Protein AF-A0ABD4Q9J4-F1 (afdb_monomer_lite)

InterPro domains:
  IPR010368 Control of competence regulator ComK, YlbF/YmcA [PF06133] (1-87)
  IPR023378 YheA/YmcA-like domain superfamily [G3DSA:1.20.1500.10] (1-87)
  IPR023378 YheA/YmcA-like domain superfamily [SSF158622] (1-87)
  IPR052767 Bacterial community development regulator [PTHR38448] (1-87)

Secondary structure (DSSP, 8-state):
-TTSHHHHHHHHHHHHHHT-HHHHHHHHHHHHHHHHHHHHHHHGGGSTTHHHHHHHHHHHHHHHHTSHHHHHHHHHHHHHHHHHHT-

Organism: Mycobacterium tuberculosis (NCBI:txid1773)

Sequence (87 aa):
IVQSDIYVSYRRAKMQLDADDEASLLYQAFLKVKDKYDDVMRFGKYHPDYKDIMLETRKRKRAYEMLPVVMEYKAKEVALQNLIDEV

Radius of gyration: 16.77 Å; chains: 1; bounding box: 38×22×44 Å

pLDDT: mean 95.26, std 4.46, range [75.31, 98.56]

Structure (mmCIF, N/CA/C/O backbone):
data_AF-A0ABD4Q9J4-F1
#
_entry.id   AF-A0ABD4Q9J4-F1
#
loop_
_atom_site.group_PDB
_atom_site.id
_atom_site.type_symbol
_atom_site.label_atom_id
_atom_site.label_alt_id
_atom_site.label_comp_id
_atom_site.label_asym_id
_atom_site.label_entity_id
_atom_site.label_seq_id
_atom_site.pdbx_PDB_ins_code
_atom_site.Cartn_x
_atom_site.Cartn_y
_atom_site.Cartn_z
_atom_site.occupancy
_atom_site.B_iso_or_equiv
_atom_site.auth_seq_id
_atom_site.auth_comp_id
_atom_site.auth_asym_id
_atom_site.auth_atom_id
_atom_site.pdbx_PDB_model_num
ATOM 1 N N . ILE A 1 1 ? -9.856 -6.019 23.925 1.00 76.69 1 ILE A N 1
ATOM 2 C CA . ILE A 1 1 ? -9.341 -5.618 22.589 1.00 76.69 1 ILE A CA 1
ATOM 3 C C . ILE A 1 1 ? -10.461 -5.516 21.546 1.00 76.69 1 ILE A C 1
ATOM 5 O O . ILE A 1 1 ? -10.685 -4.428 21.050 1.00 76.69 1 ILE A O 1
ATOM 9 N N . VAL A 1 2 ? -11.227 -6.575 21.247 1.00 75.31 2 VAL A N 1
ATOM 10 C CA . VAL A 1 2 ? -12.236 -6.565 20.151 1.00 75.31 2 VAL A CA 1
ATOM 11 C C . VAL A 1 2 ? -13.401 -5.573 20.351 1.00 75.31 2 VAL A C 1
ATOM 13 O O . VAL A 1 2 ? -13.985 -5.105 19.382 1.00 75.31 2 VAL A O 1
ATOM 16 N N . GLN A 1 3 ? -13.739 -5.218 21.592 1.00 79.94 3 GLN A N 1
ATOM 17 C CA . GLN A 1 3 ? -14.778 -4.221 21.897 1.00 79.94 3 GLN A CA 1
ATOM 18 C C . GLN A 1 3 ? -14.230 -2.792 22.063 1.00 79.94 3 GLN A C 1
ATOM 20 O O . GLN A 1 3 ? -14.985 -1.904 22.441 1.00 79.94 3 GLN A O 1
ATOM 25 N N . SER A 1 4 ? -12.932 -2.554 21.833 1.00 89.88 4 SER A N 1
ATOM 26 C CA . SER A 1 4 ? -12.361 -1.212 21.983 1.00 89.88 4 SER A CA 1
ATOM 27 C C . SER A 1 4 ? -12.728 -0.309 20.804 1.00 89.88 4 SER A C 1
ATOM 29 O O . SER A 1 4 ? -12.836 -0.762 19.660 1.00 89.88 4 SER A O 1
ATOM 31 N N . ASP A 1 5 ? -12.823 0.996 21.061 1.00 92.25 5 ASP A N 1
ATOM 32 C CA . ASP A 1 5 ? -13.024 2.007 20.014 1.00 92.25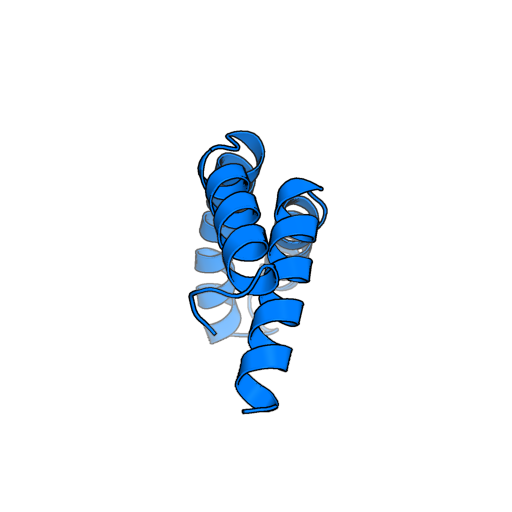 5 ASP A CA 1
ATOM 33 C C . ASP A 1 5 ? -11.905 1.985 18.960 1.00 92.25 5 ASP A C 1
ATOM 35 O O . ASP A 1 5 ? -12.135 2.281 17.782 1.00 92.25 5 ASP A O 1
ATOM 39 N N . ILE A 1 6 ? -10.698 1.572 19.363 1.00 93.12 6 ILE A N 1
ATOM 40 C CA . ILE A 1 6 ? -9.541 1.392 18.480 1.00 93.12 6 ILE A CA 1
ATOM 41 C C . ILE A 1 6 ? -9.817 0.276 17.466 1.00 93.12 6 ILE A C 1
ATOM 43 O O . ILE A 1 6 ? -9.642 0.484 16.264 1.00 93.12 6 ILE A O 1
ATOM 47 N N . TYR A 1 7 ? -10.320 -0.878 17.919 1.00 94.81 7 TYR A N 1
ATOM 48 C CA . TYR A 1 7 ? -10.665 -1.987 17.029 1.00 94.81 7 TYR A CA 1
ATOM 49 C C . TYR A 1 7 ? -11.798 -1.613 16.062 1.00 94.81 7 TYR A C 1
ATOM 51 O O . TYR A 1 7 ? -11.711 -1.897 14.865 1.00 94.81 7 TYR A O 1
ATOM 59 N N . VAL A 1 8 ? -12.841 -0.927 16.545 1.00 96.00 8 VAL A N 1
ATOM 60 C CA . VAL A 1 8 ? -13.954 -0.468 15.693 1.00 96.00 8 VAL A CA 1
ATOM 61 C C . VAL A 1 8 ? -13.467 0.530 14.638 1.00 96.00 8 VAL A C 1
ATOM 63 O O . VAL A 1 8 ? -13.843 0.423 13.469 1.00 96.00 8 VAL A O 1
ATOM 66 N N . SER A 1 9 ? -12.596 1.467 15.021 1.00 96.31 9 SER A N 1
ATOM 67 C CA . SER A 1 9 ? -12.010 2.451 14.102 1.00 96.31 9 SER A CA 1
ATOM 68 C C . SER A 1 9 ? -11.149 1.789 13.026 1.00 96.31 9 SER A C 1
ATOM 70 O O . SER A 1 9 ? -11.291 2.116 11.850 1.00 96.31 9 SER A O 1
ATOM 72 N N . TYR A 1 10 ? -10.318 0.812 13.401 1.00 97.62 10 TYR A N 1
ATOM 73 C CA . TYR A 1 10 ? -9.554 -0.002 12.452 1.00 97.62 10 TYR A CA 1
ATOM 74 C C . TYR A 1 10 ? -10.466 -0.729 11.458 1.00 97.62 10 TYR A C 1
ATOM 76 O O . TYR A 1 10 ? -10.251 -0.659 10.248 1.00 97.62 10 TYR A O 1
ATOM 84 N N . ARG A 1 11 ? -11.527 -1.384 11.947 1.00 97.50 11 ARG A N 1
ATOM 85 C CA . ARG A 1 11 ? -12.473 -2.113 11.090 1.00 97.50 11 ARG A CA 1
ATOM 86 C C . ARG A 1 11 ? -13.168 -1.202 10.083 1.00 97.50 11 ARG A C 1
ATOM 88 O O . ARG A 1 11 ? -13.324 -1.607 8.936 1.00 97.50 11 ARG A O 1
ATOM 95 N N . ARG A 1 12 ? -13.556 0.012 10.487 1.00 97.81 12 ARG A N 1
ATOM 96 C CA . ARG A 1 12 ? -14.158 1.005 9.582 1.00 97.81 12 ARG A CA 1
ATOM 97 C C . ARG A 1 12 ? -13.176 1.467 8.509 1.00 97.81 12 ARG A C 1
ATOM 99 O O . ARG A 1 12 ? -13.529 1.417 7.337 1.00 97.81 12 ARG A O 1
ATOM 106 N N . ALA A 1 13 ? -11.952 1.827 8.896 1.00 98.25 13 ALA A N 1
ATOM 107 C CA . ALA A 1 13 ? -10.920 2.241 7.945 1.00 98.25 13 ALA A CA 1
ATOM 108 C C . ALA A 1 13 ? -10.579 1.119 6.948 1.00 98.25 13 ALA A C 1
ATOM 110 O O . ALA A 1 13 ? -10.403 1.372 5.761 1.00 98.25 13 ALA A O 1
ATOM 111 N N . LYS A 1 14 ? -10.572 -0.142 7.405 1.00 98.31 14 LYS A N 1
ATOM 112 C CA . LYS A 1 14 ? -10.406 -1.308 6.527 1.00 98.31 14 LYS A CA 1
ATOM 113 C C . LYS A 1 14 ? -11.530 -1.425 5.501 1.00 98.31 14 LYS A C 1
ATOM 115 O O . LYS A 1 14 ? -11.257 -1.577 4.321 1.00 98.31 14 LYS A O 1
ATOM 120 N N . MET A 1 15 ? -12.785 -1.318 5.939 1.00 98.31 15 MET A N 1
ATOM 121 C CA . MET A 1 15 ? -13.935 -1.384 5.030 1.00 98.31 15 MET A CA 1
ATOM 122 C C . MET A 1 15 ? -13.933 -0.250 3.999 1.00 98.31 15 MET A C 1
ATOM 124 O O . MET A 1 15 ? -14.351 -0.468 2.869 1.00 98.31 15 MET A O 1
ATOM 128 N N . GLN A 1 16 ? -13.475 0.945 4.383 1.00 98.31 16 GLN A N 1
ATOM 129 C CA . GLN A 1 16 ? -13.322 2.072 3.460 1.00 98.31 16 GLN A CA 1
ATOM 130 C C . GLN A 1 16 ? -12.230 1.803 2.426 1.00 98.31 16 GLN A C 1
ATOM 132 O O . GLN A 1 16 ? -12.470 2.017 1.246 1.00 98.31 16 GLN A O 1
ATOM 137 N N . LEU A 1 17 ? -11.074 1.284 2.851 1.00 98.44 17 LEU A N 1
ATOM 138 C CA . LEU A 1 17 ? -9.998 0.891 1.941 1.00 98.44 17 LEU A CA 1
ATOM 139 C C . LEU A 1 17 ? -10.445 -0.200 0.959 1.00 98.44 17 LEU A C 1
ATOM 141 O O . LEU A 1 17 ? -10.176 -0.093 -0.232 1.00 98.44 17 LEU A O 1
ATOM 145 N N . ASP A 1 18 ? -11.145 -1.224 1.449 1.00 97.50 18 ASP A N 1
ATOM 146 C CA . ASP A 1 18 ? -11.623 -2.342 0.627 1.00 97.50 18 ASP A CA 1
ATOM 147 C C . ASP A 1 18 ? -12.681 -1.905 -0.408 1.00 97.50 18 ASP A C 1
ATOM 149 O O . ASP A 1 18 ? -12.853 -2.569 -1.430 1.00 97.50 18 ASP A O 1
ATOM 153 N N . ALA A 1 19 ? -13.392 -0.802 -0.149 1.00 98.06 19 ALA A N 1
ATOM 154 C CA . ALA A 1 19 ? -14.410 -0.236 -1.034 1.00 98.06 19 ALA A CA 1
ATOM 155 C C . ALA A 1 19 ? -13.879 0.876 -1.962 1.00 98.06 19 ALA A C 1
ATOM 157 O O . ALA A 1 19 ? -14.652 1.423 -2.747 1.00 98.06 19 ALA A O 1
ATOM 158 N N . ASP A 1 20 ? -12.598 1.239 -1.861 1.00 98.44 20 ASP A N 1
ATOM 159 C CA . ASP A 1 20 ? -12.000 2.321 -2.641 1.00 98.44 20 ASP A CA 1
ATOM 160 C C . ASP A 1 20 ? -11.410 1.795 -3.962 1.00 98.44 20 ASP A C 1
ATOM 162 O O . ASP A 1 20 ? -10.406 1.072 -4.000 1.00 98.44 20 ASP A O 1
ATOM 166 N N . ASP A 1 21 ? -12.050 2.166 -5.073 1.00 98.25 21 ASP A N 1
ATOM 167 C CA . ASP A 1 21 ? -11.666 1.720 -6.415 1.00 98.25 21 ASP A CA 1
ATOM 168 C C . ASP A 1 21 ? -10.276 2.227 -6.835 1.00 98.25 21 ASP A C 1
ATOM 170 O O . ASP A 1 21 ? -9.543 1.522 -7.537 1.00 98.25 21 ASP A O 1
ATOM 174 N N . GLU A 1 22 ? -9.879 3.431 -6.405 1.00 98.06 22 GLU A N 1
ATOM 175 C CA . GLU A 1 22 ? -8.567 4.002 -6.725 1.00 98.06 22 GLU A CA 1
ATOM 176 C C . GLU A 1 22 ? -7.458 3.237 -5.996 1.00 98.06 22 GLU A C 1
ATOM 178 O O . GLU A 1 22 ? -6.455 2.849 -6.608 1.00 98.06 22 GLU A O 1
ATOM 183 N N . ALA A 1 23 ? -7.659 2.943 -4.712 1.00 98.25 23 ALA A N 1
ATOM 184 C CA . ALA A 1 23 ? -6.752 2.128 -3.921 1.00 98.25 23 ALA A CA 1
ATOM 185 C C . ALA A 1 23 ? -6.606 0.726 -4.512 1.00 98.25 23 ALA A C 1
ATOM 187 O O . ALA A 1 23 ? -5.477 0.255 -4.683 1.00 98.25 23 ALA A O 1
ATOM 188 N N . SER A 1 24 ? -7.717 0.095 -4.901 1.00 98.12 24 SER A N 1
ATOM 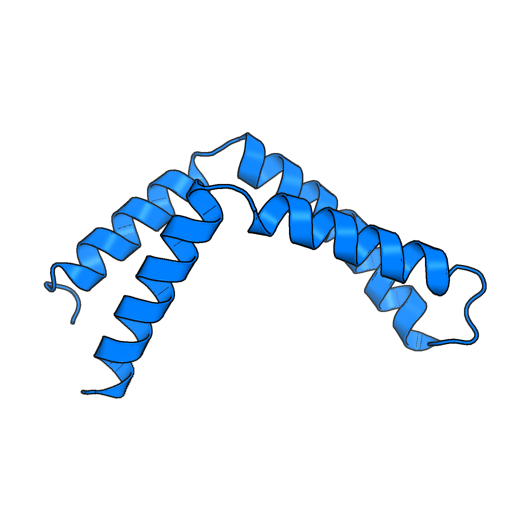189 C CA . SER A 1 24 ? -7.713 -1.200 -5.586 1.00 98.12 24 SER A CA 1
ATOM 190 C C . SER A 1 24 ? -6.910 -1.144 -6.890 1.00 98.12 24 SER A C 1
ATOM 192 O O . SER A 1 24 ? -5.996 -1.947 -7.102 1.00 98.12 24 SER A O 1
ATOM 194 N N . LEU A 1 25 ? -7.161 -0.144 -7.741 1.00 98.31 25 LEU A N 1
ATOM 195 C CA . LEU A 1 25 ? -6.459 0.027 -9.013 1.00 98.31 25 LEU A CA 1
ATOM 196 C C . LEU A 1 25 ? -4.947 0.230 -8.824 1.00 98.31 25 LEU A C 1
ATOM 198 O O . LEU A 1 25 ? -4.140 -0.421 -9.500 1.00 98.31 25 LEU A O 1
ATOM 202 N N . LEU A 1 26 ? -4.544 1.117 -7.909 1.00 98.25 26 LEU A N 1
ATOM 203 C CA . LEU A 1 26 ? -3.132 1.387 -7.634 1.00 98.25 26 LEU A CA 1
ATOM 204 C C . LEU A 1 26 ? -2.435 0.185 -6.996 1.00 98.25 26 LEU A C 1
ATOM 206 O O . LEU A 1 26 ? -1.282 -0.097 -7.336 1.00 98.25 26 LEU A O 1
ATOM 210 N N . TYR A 1 27 ? -3.129 -0.561 -6.136 1.00 97.69 27 TYR A N 1
ATOM 211 C CA . TYR A 1 27 ? -2.603 -1.789 -5.552 1.00 97.69 27 TYR A CA 1
ATOM 212 C C . TYR A 1 27 ? -2.357 -2.857 -6.622 1.00 97.69 27 TYR A C 1
ATOM 214 O O . TYR A 1 27 ? -1.266 -3.426 -6.687 1.00 97.69 27 TYR A O 1
ATOM 222 N N . GLN A 1 28 ? -3.305 -3.062 -7.542 1.00 97.62 28 GLN A N 1
ATOM 223 C CA . GLN A 1 28 ? -3.129 -3.981 -8.672 1.00 97.62 28 GLN A CA 1
ATOM 224 C C . GLN A 1 28 ? -1.980 -3.551 -9.594 1.00 97.62 28 GLN A C 1
ATOM 226 O O . GLN A 1 28 ? -1.203 -4.385 -10.064 1.00 97.62 28 GLN A O 1
ATOM 231 N N . ALA A 1 29 ? -1.825 -2.248 -9.841 1.00 96.31 29 ALA A N 1
ATOM 232 C CA . ALA A 1 29 ? -0.698 -1.727 -10.610 1.00 96.31 29 ALA A CA 1
ATOM 233 C C . ALA A 1 29 ? 0.646 -1.972 -9.904 1.00 96.31 29 ALA A C 1
ATOM 235 O O . ALA A 1 29 ? 1.632 -2.309 -10.560 1.00 96.31 29 ALA A O 1
ATOM 236 N N . PHE A 1 30 ? 0.690 -1.836 -8.577 1.00 97.56 30 PHE A N 1
ATOM 237 C CA . PHE A 1 30 ? 1.869 -2.152 -7.779 1.00 97.56 30 PHE A CA 1
ATOM 238 C C . PHE A 1 30 ? 2.215 -3.648 -7.828 1.00 97.56 30 PHE A C 1
ATOM 240 O O . PHE A 1 30 ? 3.373 -3.976 -8.088 1.00 97.56 30 PHE A O 1
ATOM 247 N N . LEU A 1 31 ? 1.237 -4.548 -7.664 1.00 95.94 31 LEU A N 1
ATOM 248 C CA . LEU A 1 31 ? 1.461 -6.000 -7.719 1.00 95.94 31 LEU A CA 1
ATOM 249 C C . LEU A 1 31 ? 2.066 -6.448 -9.057 1.00 95.94 31 LEU A C 1
ATOM 251 O O . LEU A 1 31 ? 3.054 -7.175 -9.067 1.00 95.94 31 LEU A O 1
ATOM 255 N N . LYS A 1 32 ? 1.574 -5.917 -10.183 1.00 95.06 32 LYS A N 1
ATOM 256 C CA . LYS A 1 32 ? 2.124 -6.222 -11.519 1.00 95.06 32 LYS A CA 1
ATOM 257 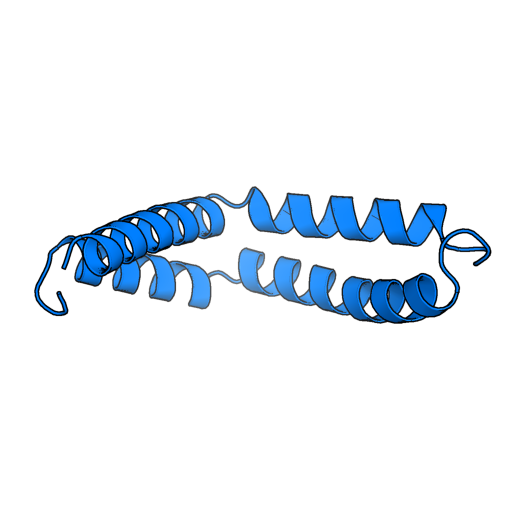C C . LYS A 1 32 ? 3.603 -5.861 -11.671 1.00 95.06 32 LYS A C 1
ATOM 259 O O . LYS A 1 32 ? 4.328 -6.501 -12.430 1.00 95.06 32 LYS A O 1
ATOM 264 N N . VAL A 1 33 ? 4.052 -4.794 -11.009 1.00 95.06 33 VAL A N 1
ATOM 265 C CA . VAL A 1 33 ? 5.464 -4.384 -11.034 1.00 95.06 33 VAL A CA 1
ATOM 266 C C . VAL A 1 33 ? 6.274 -5.169 -10.004 1.00 95.06 33 VAL A C 1
ATOM 268 O O . VAL A 1 33 ? 7.442 -5.457 -10.254 1.00 95.06 33 VAL A O 1
ATOM 271 N N . LYS A 1 34 ? 5.655 -5.570 -8.889 1.00 93.50 34 LYS A N 1
ATOM 272 C CA . LYS A 1 34 ? 6.286 -6.406 -7.867 1.00 93.50 34 LYS A CA 1
ATOM 273 C C . LYS A 1 34 ? 6.739 -7.757 -8.431 1.00 93.50 34 LYS A C 1
ATOM 275 O O . LYS A 1 34 ? 7.850 -8.170 -8.126 1.00 93.50 34 LYS A O 1
ATOM 280 N N . ASP A 1 35 ? 5.953 -8.393 -9.295 1.00 93.50 35 ASP A N 1
ATOM 281 C CA . ASP A 1 35 ? 6.355 -9.669 -9.911 1.00 93.50 35 ASP A CA 1
ATOM 282 C C . ASP A 1 35 ? 7.654 -9.515 -10.722 1.00 93.50 35 ASP A C 1
ATOM 284 O O . ASP A 1 35 ? 8.607 -10.275 -10.554 1.00 93.50 35 ASP A O 1
ATOM 288 N N . LYS A 1 36 ? 7.750 -8.444 -11.523 1.00 92.62 36 LYS A N 1
ATOM 289 C CA . LYS A 1 36 ? 8.976 -8.105 -12.270 1.00 92.62 36 LYS A CA 1
ATOM 290 C C . LYS A 1 36 ? 10.137 -7.753 -11.345 1.00 92.62 36 LYS A C 1
ATOM 292 O O . LYS A 1 36 ? 11.282 -8.087 -11.635 1.00 92.62 36 LYS A O 1
ATOM 297 N N . TYR A 1 37 ? 9.856 -7.048 -10.252 1.00 95.38 37 TYR A N 1
ATOM 298 C CA . TYR A 1 37 ? 10.846 -6.727 -9.230 1.00 95.38 37 TYR A CA 1
ATOM 299 C C . TYR A 1 37 ? 11.444 -7.994 -8.621 1.00 95.38 37 TYR A C 1
ATOM 301 O O . TYR A 1 37 ? 12.666 -8.092 -8.529 1.00 95.38 37 TYR A O 1
ATOM 309 N N . ASP A 1 38 ? 10.610 -8.969 -8.262 1.00 93.81 38 ASP A N 1
ATOM 310 C CA . ASP A 1 38 ? 11.060 -10.219 -7.655 1.00 93.81 38 ASP A CA 1
ATOM 311 C C . ASP A 1 38 ? 11.951 -11.018 -8.621 1.00 93.81 38 ASP A C 1
ATOM 313 O O . ASP A 1 38 ? 12.977 -11.555 -8.200 1.00 93.81 38 ASP A O 1
ATOM 317 N N . ASP A 1 39 ? 11.633 -11.026 -9.920 1.00 91.94 39 ASP A N 1
ATOM 318 C CA . ASP A 1 39 ? 12.466 -11.651 -10.957 1.00 91.94 39 ASP A CA 1
ATOM 319 C C . ASP A 1 39 ? 13.813 -10.940 -11.136 1.00 91.94 39 ASP A C 1
ATOM 321 O O . ASP A 1 39 ? 14.869 -11.578 -11.116 1.00 91.94 39 ASP A O 1
ATOM 325 N N . VAL A 1 40 ? 13.798 -9.609 -11.248 1.00 93.75 40 VAL A N 1
ATOM 326 C CA . VAL A 1 40 ? 15.014 -8.788 -11.350 1.00 93.75 40 VAL A CA 1
ATOM 327 C C . VAL A 1 40 ? 15.915 -8.976 -10.130 1.00 93.75 40 VAL A C 1
ATOM 329 O O . VAL A 1 40 ? 17.138 -9.076 -10.260 1.00 93.75 40 VAL A O 1
ATOM 332 N N . MET A 1 41 ? 15.329 -9.063 -8.937 1.00 92.56 41 MET A N 1
ATOM 333 C CA . MET A 1 41 ? 16.068 -9.214 -7.686 1.00 92.56 41 MET A CA 1
ATOM 334 C C . MET A 1 41 ? 16.787 -10.559 -7.556 1.00 92.56 41 MET A C 1
ATOM 336 O O . MET A 1 41 ? 17.763 -10.625 -6.810 1.00 92.56 41 MET A O 1
ATOM 340 N N . ARG A 1 42 ? 16.403 -11.596 -8.318 1.00 93.31 42 ARG A N 1
ATOM 341 C CA . ARG A 1 42 ? 17.158 -12.865 -8.381 1.00 93.31 42 ARG A CA 1
ATOM 342 C C . ARG A 1 42 ? 18.580 -12.665 -8.905 1.00 93.31 42 ARG A C 1
ATOM 344 O O . ARG A 1 42 ? 19.502 -13.332 -8.447 1.00 93.31 42 ARG A O 1
ATOM 351 N N . PHE A 1 43 ? 18.754 -11.737 -9.844 1.00 91.75 43 PHE A N 1
ATOM 352 C CA . PHE A 1 43 ? 20.051 -11.379 -10.431 1.00 91.75 43 PHE A CA 1
ATOM 353 C C . PHE A 1 43 ? 20.666 -10.140 -9.767 1.00 91.75 43 PHE A C 1
ATOM 355 O O . PHE A 1 43 ? 21.879 -9.912 -9.825 1.00 91.75 43 PHE A O 1
ATOM 362 N N . GLY A 1 44 ? 19.827 -9.321 -9.131 1.00 91.00 44 GLY A N 1
ATOM 363 C CA . GLY A 1 44 ? 20.226 -8.095 -8.461 1.00 91.00 44 GLY A CA 1
ATOM 364 C C . GLY A 1 44 ? 20.757 -7.053 -9.444 1.00 91.00 44 GLY A C 1
ATOM 365 O O . GLY A 1 44 ? 20.295 -6.929 -10.577 1.00 91.00 44 GLY A O 1
ATOM 366 N N . LYS A 1 45 ? 21.763 -6.289 -9.008 1.00 91.75 45 LYS A N 1
ATOM 367 C CA . LYS A 1 45 ? 22.289 -5.112 -9.725 1.00 91.75 45 LYS A CA 1
ATOM 368 C C . LYS A 1 45 ? 22.832 -5.374 -11.139 1.00 91.75 45 LYS A C 1
ATOM 370 O O . LYS A 1 45 ? 23.125 -4.412 -11.841 1.00 91.75 45 LYS A O 1
ATOM 375 N N . TYR A 1 46 ? 23.023 -6.636 -11.523 1.00 93.12 46 TYR A N 1
ATOM 376 C CA . TYR A 1 46 ? 23.539 -7.029 -12.836 1.00 93.12 46 TYR A CA 1
ATOM 377 C C . TYR A 1 46 ? 22.439 -7.233 -13.886 1.00 93.12 46 TYR A C 1
ATOM 379 O O . TYR A 1 46 ? 22.755 -7.419 -15.058 1.00 93.12 46 TYR A O 1
ATOM 387 N N . HIS A 1 47 ? 21.161 -7.185 -13.497 1.00 94.62 47 HIS A N 1
ATOM 388 C CA . HIS A 1 47 ? 20.057 -7.255 -14.448 1.00 94.62 47 HIS A CA 1
ATOM 389 C C . HIS A 1 47 ? 19.992 -5.972 -15.302 1.00 94.62 47 HIS A C 1
ATOM 391 O O . HIS A 1 47 ? 20.071 -4.879 -14.730 1.00 94.62 47 HIS A O 1
ATOM 397 N N . PRO A 1 48 ? 19.799 -6.060 -16.635 1.00 94.50 48 PRO A N 1
ATOM 398 C CA . PRO A 1 48 ? 19.733 -4.884 -17.510 1.00 94.50 48 PRO A CA 1
ATOM 399 C C . PRO A 1 48 ? 18.656 -3.884 -17.063 1.00 94.50 48 PRO A C 1
ATOM 401 O O . PRO A 1 48 ? 18.926 -2.691 -16.955 1.00 94.50 48 PRO A O 1
ATOM 404 N N . ASP A 1 49 ? 17.484 -4.389 -16.672 1.00 94.88 49 ASP A N 1
ATOM 405 C CA . ASP A 1 49 ? 16.345 -3.557 -16.253 1.00 94.88 49 ASP A CA 1
ATOM 406 C C . ASP A 1 49 ? 16.360 -3.169 -14.763 1.00 94.88 49 ASP A C 1
ATOM 408 O O . ASP A 1 49 ? 15.375 -2.633 -14.252 1.00 94.88 49 ASP A O 1
ATOM 412 N N . TYR A 1 50 ? 17.448 -3.444 -14.024 1.00 94.88 50 TYR A N 1
ATOM 413 C CA . TYR A 1 50 ? 17.476 -3.266 -12.567 1.00 94.88 50 TYR A CA 1
ATOM 414 C C . TYR A 1 50 ? 17.055 -1.856 -12.146 1.00 94.88 50 TYR A C 1
ATOM 416 O O . TYR A 1 50 ? 16.159 -1.683 -11.324 1.00 94.88 50 TYR A O 1
ATOM 424 N N . LYS A 1 51 ? 17.672 -0.821 -12.724 1.00 94.94 51 LYS A N 1
ATOM 425 C CA . LYS A 1 51 ? 17.396 0.571 -12.334 1.00 94.94 51 LYS A CA 1
ATOM 426 C C . LYS A 1 51 ? 15.945 0.969 -12.601 1.00 94.94 51 LYS A C 1
ATOM 428 O O . LYS A 1 51 ? 15.331 1.609 -11.744 1.00 94.94 51 LYS A O 1
ATOM 433 N N . ASP A 1 52 ? 15.409 0.559 -13.743 1.00 96.12 52 ASP A N 1
ATOM 434 C CA . ASP A 1 52 ? 14.071 0.944 -14.183 1.00 96.12 52 ASP A CA 1
ATOM 435 C C . ASP A 1 52 ? 12.997 0.255 -13.345 1.00 96.12 52 ASP A C 1
ATOM 437 O O . ASP A 1 52 ? 12.101 0.919 -12.821 1.00 96.12 52 ASP A O 1
ATOM 441 N N . ILE A 1 53 ? 13.144 -1.050 -13.103 1.00 96.25 53 ILE A N 1
ATOM 442 C CA . ILE A 1 53 ? 12.221 -1.809 -12.255 1.00 96.25 53 ILE A CA 1
ATOM 443 C C . ILE A 1 53 ? 12.268 -1.314 -10.805 1.00 96.25 53 ILE A C 1
ATOM 445 O O . ILE A 1 53 ? 11.218 -1.145 -10.180 1.00 96.25 53 ILE A O 1
ATOM 449 N N . MET A 1 54 ? 13.448 -0.980 -10.272 1.00 96.00 54 MET A N 1
ATOM 450 C CA . MET A 1 54 ? 13.571 -0.383 -8.936 1.00 96.00 54 MET A CA 1
ATOM 451 C C . MET A 1 54 ? 12.853 0.972 -8.836 1.00 96.00 54 MET A C 1
ATOM 453 O O . MET A 1 54 ? 12.200 1.254 -7.827 1.00 96.00 54 MET A O 1
ATOM 457 N N . LEU A 1 55 ? 12.992 1.833 -9.849 1.00 96.69 55 LEU A N 1
ATOM 458 C CA . LEU A 1 55 ? 12.341 3.143 -9.875 1.00 96.69 55 LEU A CA 1
ATOM 459 C C . LEU A 1 55 ? 10.821 3.006 -9.987 1.00 96.69 55 LEU A C 1
ATOM 461 O O . LEU A 1 55 ? 10.096 3.637 -9.216 1.00 96.69 55 LEU A O 1
ATOM 465 N N . GLU A 1 56 ? 10.343 2.174 -10.908 1.00 96.94 56 GLU A N 1
ATOM 466 C CA . GLU A 1 56 ? 8.914 1.982 -11.146 1.00 96.94 56 GLU A CA 1
ATOM 467 C C . GLU A 1 56 ? 8.222 1.362 -9.929 1.00 96.94 56 GLU A C 1
ATOM 469 O O . GLU A 1 56 ? 7.185 1.860 -9.489 1.00 96.94 56 GLU A O 1
ATOM 474 N N . THR A 1 57 ? 8.843 0.359 -9.299 1.00 96.88 57 THR A N 1
ATOM 475 C CA . THR A 1 57 ? 8.322 -0.258 -8.067 1.00 96.88 57 THR A CA 1
ATOM 476 C C . THR A 1 57 ? 8.122 0.789 -6.974 1.00 96.88 57 THR A C 1
ATOM 478 O O . THR A 1 57 ? 7.061 0.853 -6.351 1.00 96.88 57 THR A O 1
ATOM 481 N N . ARG A 1 58 ? 9.116 1.665 -6.760 1.00 97.00 58 ARG A N 1
ATOM 482 C CA . ARG A 1 58 ? 9.033 2.743 -5.761 1.00 97.00 58 ARG A CA 1
ATOM 483 C C . ARG A 1 58 ? 7.954 3.764 -6.101 1.00 97.00 58 ARG A C 1
ATOM 485 O O . ARG A 1 58 ? 7.234 4.182 -5.200 1.00 97.00 58 ARG A O 1
ATOM 492 N N . LYS A 1 59 ? 7.830 4.160 -7.372 1.00 98.00 59 LYS A N 1
ATOM 493 C CA . LYS A 1 59 ? 6.795 5.104 -7.822 1.00 98.00 59 LYS A CA 1
ATOM 494 C C . LYS A 1 59 ? 5.393 4.551 -7.578 1.00 98.00 59 LYS A C 1
ATOM 496 O O . LYS A 1 59 ? 4.576 5.240 -6.977 1.00 98.00 59 LYS A O 1
ATOM 501 N N . ARG A 1 60 ? 5.131 3.302 -7.979 1.00 97.75 60 ARG A N 1
ATOM 502 C CA . ARG A 1 60 ? 3.824 2.648 -7.796 1.00 97.75 60 ARG A CA 1
ATOM 503 C C . ARG A 1 60 ? 3.491 2.431 -6.329 1.00 97.75 60 ARG A C 1
ATOM 505 O O . ARG A 1 60 ? 2.389 2.766 -5.907 1.00 97.75 60 ARG A O 1
ATOM 512 N N . LYS A 1 61 ? 4.462 1.958 -5.542 1.00 97.25 61 LYS A N 1
ATOM 513 C CA . LYS A 1 61 ? 4.299 1.815 -4.093 1.00 97.25 61 LYS A CA 1
ATOM 514 C C . LYS A 1 61 ? 3.948 3.155 -3.447 1.00 97.25 61 LYS A C 1
ATOM 516 O O . LYS A 1 61 ? 2.979 3.229 -2.705 1.00 97.25 61 LYS A O 1
ATOM 521 N N . ARG A 1 62 ? 4.693 4.220 -3.769 1.00 97.75 62 ARG A N 1
ATOM 522 C CA . ARG A 1 62 ? 4.447 5.559 -3.219 1.00 97.75 62 ARG A CA 1
ATOM 523 C C . ARG A 1 62 ? 3.077 6.103 -3.619 1.00 97.75 62 ARG A C 1
ATOM 525 O O . ARG A 1 62 ? 2.422 6.690 -2.773 1.00 97.75 62 ARG A O 1
ATOM 532 N N . ALA A 1 63 ? 2.647 5.900 -4.864 1.00 97.88 63 ALA A N 1
ATOM 533 C CA . ALA A 1 63 ? 1.325 6.330 -5.319 1.00 97.88 63 ALA A CA 1
ATOM 534 C C . ALA A 1 63 ? 0.202 5.683 -4.491 1.00 97.88 63 ALA A C 1
ATOM 536 O O . ALA A 1 63 ? -0.663 6.394 -3.997 1.00 97.88 63 ALA A O 1
ATOM 537 N N . TYR A 1 64 ? 0.269 4.366 -4.265 1.00 98.25 64 TYR A N 1
ATOM 538 C CA . TYR A 1 64 ? -0.677 3.661 -3.394 1.00 98.25 64 TYR A CA 1
ATOM 539 C C . TYR A 1 64 ? -0.595 4.143 -1.936 1.00 98.25 64 TYR A C 1
ATOM 541 O O . TYR A 1 64 ? -1.604 4.469 -1.324 1.00 98.25 64 TYR A O 1
ATOM 549 N N . GLU A 1 65 ? 0.613 4.236 -1.371 1.00 97.38 65 GLU A N 1
ATOM 550 C CA . GLU A 1 65 ? 0.807 4.605 0.039 1.00 97.38 65 GLU A CA 1
ATOM 551 C C . GLU A 1 65 ? 0.426 6.052 0.370 1.00 97.38 65 GLU A C 1
ATOM 553 O O . GLU A 1 65 ? 0.203 6.355 1.539 1.00 97.38 65 GLU A O 1
ATOM 558 N N . MET A 1 66 ? 0.374 6.934 -0.631 1.00 97.69 66 MET A N 1
ATOM 559 C CA . MET A 1 66 ? -0.023 8.334 -0.472 1.00 97.69 66 MET A CA 1
ATOM 560 C C . MET A 1 66 ? -1.534 8.560 -0.536 1.00 97.69 66 MET A C 1
ATOM 562 O O . MET A 1 66 ? -1.973 9.680 -0.279 1.00 97.69 66 MET A O 1
ATOM 566 N N . LEU A 1 67 ? -2.332 7.539 -0.862 1.00 98.38 67 LEU A N 1
ATOM 567 C CA . LEU A 1 67 ? -3.782 7.683 -0.837 1.00 98.38 67 LEU A CA 1
ATOM 568 C C . LEU A 1 67 ? -4.271 7.932 0.599 1.00 98.38 67 LEU A C 1
ATOM 570 O O . LEU A 1 67 ? -3.899 7.171 1.501 1.00 98.38 67 LEU A O 1
ATOM 574 N N . PRO A 1 68 ? -5.143 8.933 0.830 1.00 98.38 68 PRO A N 1
ATOM 57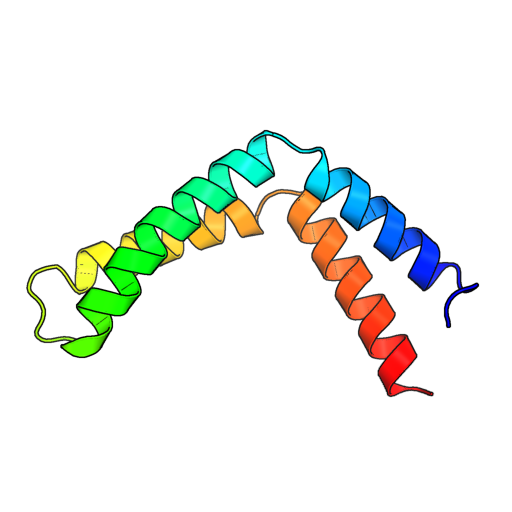5 C CA . PRO A 1 68 ? -5.660 9.237 2.163 1.00 98.38 68 PRO A CA 1
ATOM 576 C C . PRO A 1 68 ? -6.281 8.023 2.866 1.00 98.38 68 PRO A C 1
ATOM 578 O O . PRO A 1 68 ? -5.996 7.791 4.038 1.00 98.38 68 PRO A O 1
ATOM 581 N N . VAL A 1 69 ? -7.044 7.198 2.137 1.00 98.31 69 VAL A N 1
ATOM 582 C CA . VAL A 1 69 ? -7.687 5.987 2.677 1.00 98.31 69 VAL A CA 1
ATOM 583 C C . VAL A 1 69 ? -6.670 4.932 3.135 1.00 98.31 69 VAL A C 1
ATOM 585 O O . VAL A 1 69 ? -6.838 4.302 4.179 1.00 98.31 69 VAL A O 1
ATOM 588 N N . VAL A 1 70 ? -5.555 4.787 2.410 1.00 98.44 70 VAL A N 1
ATOM 589 C CA . VAL A 1 70 ? -4.459 3.872 2.769 1.00 98.44 70 VAL A CA 1
ATOM 590 C C . VAL A 1 70 ? -3.712 4.393 3.993 1.00 98.44 70 VAL A C 1
ATOM 592 O O . VAL A 1 70 ? -3.387 3.623 4.899 1.00 98.44 70 VAL A O 1
ATOM 595 N N . MET A 1 71 ? -3.442 5.699 4.038 1.00 98.44 71 MET A N 1
ATOM 596 C CA . MET A 1 71 ? -2.793 6.340 5.181 1.00 98.44 71 MET A CA 1
ATOM 597 C C . MET A 1 71 ? -3.638 6.218 6.452 1.00 98.44 71 MET A C 1
ATOM 599 O O . MET A 1 71 ? -3.103 5.881 7.510 1.00 98.44 71 MET A O 1
ATOM 603 N N . GLU A 1 72 ? -4.947 6.452 6.350 1.00 98.38 72 GLU A N 1
ATOM 604 C CA . GLU A 1 72 ? -5.879 6.317 7.468 1.00 98.38 72 GLU A CA 1
ATOM 605 C C . GLU A 1 72 ? -5.928 4.874 7.974 1.00 98.38 72 GLU A C 1
ATOM 607 O O . GLU A 1 72 ? -5.742 4.645 9.172 1.00 98.38 72 GLU A O 1
ATOM 612 N N . TYR A 1 73 ? -6.084 3.898 7.072 1.00 98.56 73 TYR A N 1
ATOM 613 C CA . TYR A 1 73 ? -6.041 2.480 7.426 1.00 98.56 73 TYR A CA 1
ATOM 614 C C . TYR A 1 73 ? -4.759 2.122 8.187 1.00 98.56 73 TYR A C 1
ATOM 616 O O . TYR A 1 73 ? -4.838 1.584 9.294 1.00 98.56 73 TYR A O 1
ATOM 624 N N . LYS A 1 74 ? -3.584 2.483 7.650 1.00 98.06 74 LYS A N 1
ATOM 625 C CA . LYS A 1 74 ? -2.290 2.194 8.289 1.00 98.06 74 LYS A CA 1
ATOM 626 C C . LYS A 1 74 ? -2.164 2.841 9.667 1.00 98.06 74 LYS A C 1
ATOM 628 O O . LYS A 1 74 ? -1.651 2.217 10.590 1.00 98.06 74 LYS A O 1
ATOM 633 N N . ALA A 1 75 ? -2.648 4.069 9.840 1.00 98.12 75 ALA A N 1
ATOM 634 C CA . ALA A 1 75 ? -2.622 4.735 11.139 1.00 98.12 75 ALA A CA 1
ATOM 635 C C . ALA A 1 75 ? -3.486 4.000 12.180 1.00 98.12 75 ALA A C 1
ATOM 637 O O . ALA A 1 75 ? -3.065 3.831 13.326 1.00 98.12 75 ALA A O 1
ATOM 638 N N . LYS A 1 76 ? -4.683 3.532 11.792 1.00 97.94 76 LYS A N 1
ATOM 639 C CA . LYS A 1 76 ? -5.553 2.750 12.688 1.00 97.94 76 LYS A CA 1
ATOM 640 C C . LYS A 1 76 ? -5.011 1.345 12.950 1.00 97.94 76 LYS A C 1
ATOM 642 O O . LYS A 1 76 ? -5.181 0.840 14.055 1.00 97.94 76 LYS A O 1
ATOM 647 N N . GLU A 1 77 ? -4.353 0.736 11.968 1.00 97.75 77 GLU A N 1
ATOM 648 C CA . GLU A 1 77 ? -3.666 -0.552 12.111 1.00 97.75 77 GLU A CA 1
ATOM 649 C C . GLU A 1 77 ? -2.539 -0.464 13.145 1.00 97.75 77 GLU A C 1
ATOM 651 O O . GLU A 1 77 ? -2.507 -1.269 14.070 1.00 97.75 77 GLU A O 1
ATOM 656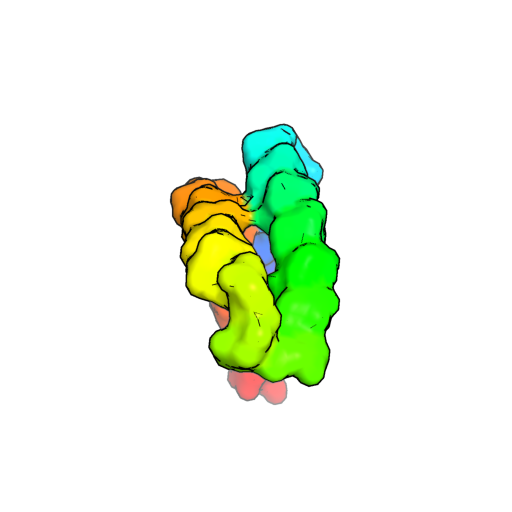 N N . VAL A 1 78 ? -1.688 0.566 13.068 1.00 97.75 78 VAL A N 1
ATOM 657 C CA . VAL A 1 78 ? -0.629 0.813 14.063 1.00 97.75 78 VAL A CA 1
ATOM 658 C C . VAL A 1 78 ? -1.214 1.055 15.455 1.00 97.75 78 VAL A C 1
ATOM 660 O O . VAL A 1 78 ? -0.731 0.488 16.429 1.00 97.75 78 VAL A O 1
ATOM 663 N N . ALA A 1 79 ? -2.279 1.854 15.568 1.00 96.19 79 ALA A N 1
ATOM 664 C CA . ALA A 1 79 ? -2.933 2.091 16.856 1.00 96.19 79 ALA A CA 1
ATOM 665 C C . ALA A 1 79 ? -3.497 0.798 17.475 1.00 96.19 79 ALA A C 1
ATOM 667 O O . ALA A 1 79 ? -3.416 0.610 18.688 1.00 96.19 79 ALA A O 1
ATOM 668 N N . LEU A 1 80 ? -4.055 -0.097 16.652 1.00 96.50 80 LEU A N 1
ATOM 669 C CA . LEU A 1 80 ? -4.522 -1.404 17.109 1.00 96.50 80 LEU A CA 1
ATOM 670 C C . LEU A 1 80 ? -3.357 -2.317 17.506 1.00 96.50 80 LEU A C 1
ATOM 672 O O . LEU A 1 80 ? -3.469 -2.998 18.520 1.00 96.50 80 LEU A O 1
ATOM 676 N N . GLN A 1 81 ? -2.259 -2.320 16.744 1.00 94.94 81 GLN A N 1
ATOM 677 C CA . GLN A 1 81 ? -1.076 -3.117 17.068 1.00 94.94 81 GLN A CA 1
ATOM 678 C C . GLN A 1 81 ? -0.472 -2.694 18.410 1.00 94.94 81 GLN A C 1
ATOM 680 O O . GLN A 1 81 ? -0.252 -3.549 19.256 1.00 94.94 81 GLN A O 1
ATOM 685 N N . ASN A 1 82 ? -0.320 -1.391 18.655 1.00 95.31 82 ASN A N 1
ATOM 686 C CA . ASN A 1 82 ? 0.180 -0.886 19.936 1.00 95.31 82 ASN A CA 1
ATOM 687 C C . ASN A 1 82 ? -0.701 -1.336 21.113 1.00 95.31 82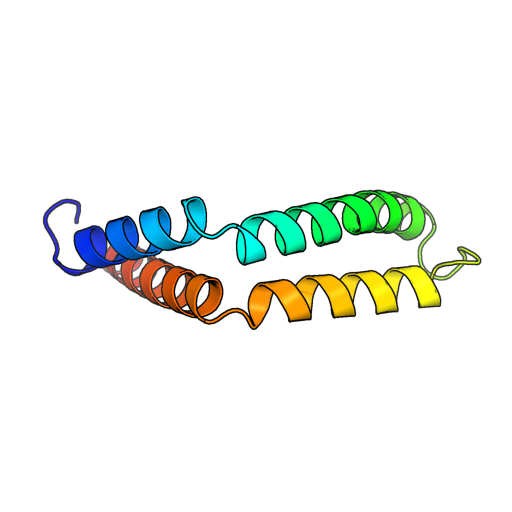 ASN A C 1
ATOM 689 O O . ASN A 1 82 ? -0.186 -1.762 22.138 1.00 95.31 82 ASN A O 1
ATOM 693 N N . LEU A 1 83 ? -2.032 -1.311 20.951 1.00 92.69 83 LEU A N 1
ATOM 694 C CA . LEU A 1 83 ? -2.951 -1.825 21.972 1.00 92.69 83 LEU A CA 1
ATOM 695 C C . LEU A 1 83 ? -2.757 -3.329 22.226 1.00 92.69 83 LEU A C 1
ATOM 697 O O . LEU A 1 83 ? -2.981 -3.785 23.341 1.00 92.69 83 LEU A O 1
ATOM 701 N N . ILE A 1 84 ? -2.423 -4.108 21.193 1.00 93.88 84 ILE A N 1
ATOM 702 C CA . ILE A 1 84 ? -2.147 -5.543 21.332 1.00 93.88 84 ILE A CA 1
ATOM 703 C C . ILE A 1 84 ? -0.814 -5.758 22.050 1.00 93.88 84 ILE A C 1
ATOM 705 O O . ILE A 1 84 ? -0.739 -6.635 22.898 1.00 93.88 84 ILE A O 1
ATOM 709 N N . ASP A 1 85 ? 0.204 -4.960 21.737 1.00 94.19 85 ASP A N 1
ATOM 710 C CA . ASP A 1 85 ? 1.541 -5.087 22.324 1.00 94.19 85 ASP A CA 1
ATOM 711 C C . ASP A 1 85 ? 1.579 -4.688 23.814 1.00 94.19 85 ASP A C 1
ATOM 713 O O . ASP A 1 85 ? 2.449 -5.141 24.556 1.00 94.19 85 ASP A O 1
ATOM 717 N N . GLU A 1 86 ? 0.644 -3.843 24.259 1.00 88.94 86 GLU A N 1
ATOM 718 C CA . GLU A 1 86 ? 0.502 -3.395 25.653 1.00 88.94 86 GLU A CA 1
ATOM 719 C C . GLU A 1 86 ? -0.245 -4.386 26.573 1.00 88.94 86 GLU A C 1
ATOM 721 O O . GLU A 1 86 ? -0.248 -4.187 27.791 1.00 88.94 86 GLU A O 1
ATOM 726 N N . VAL A 1 87 ? -0.895 -5.420 26.021 1.00 79.81 87 VAL A N 1
ATOM 727 C CA . VAL A 1 87 ? -1.736 -6.396 26.754 1.00 79.81 87 VAL A CA 1
ATOM 728 C C . VAL A 1 87 ? -1.045 -7.748 26.864 1.00 79.81 87 VAL A C 1
ATOM 730 O O . VAL A 1 87 ? -1.036 -8.292 27.992 1.00 79.81 87 VAL A O 1
#

Foldseek 3Di:
DCPDPLNVQLVVLVVVCVPDPQLVVLVVVLVVLVVVQVVCVVVAPPDPCRVVSVVSNVVSVCSNCPDPSNVSNVVSVVVVVVVVVVD